Protein AF-A0A1W9ZGG2-F1 (afdb_monomer_lite)

Foldseek 3Di:
DDDPPDPPPPPPPPVVVVVVVVVVVVVVVVPPDPPPDPAPPVLLCCCQPVVAQDQDDDPNLLVSLVRPPPVDDLQSSCRSNVHHSVVSVVSCVVVVVVPPDPPDPDPPPPPDDPDDDDDDDDDDDDDDDDD

Secondary structure (DSSP, 8-state):
------GGG-----HHHHHHHHHHHHHHHTS-S--SS---HHHHHHHHTS-------HHHHHHHHHHHBTTB-HHHHHHHTTS-HHHHHHHHHHTTGGG--------------------------------

pLDDT: mean 72.6, std 19.03, range [37.34, 96.06]

Sequence (131 aa):
MTAQLDQWAISDHDPTSQAEALQQLALMATQSPPPVDDIDELAVLQVAHDGLRLRLRGADRDEAVRRMYGRVEADLLAWRLFTTARTIFRVAARLGLTEQKPADTRQFGERRDPMAVMGCPPHAVTSRHRS

Structure (mmCIF, N/CA/C/O backbone):
data_AF-A0A1W9ZGG2-F1
#
_entry.id   AF-A0A1W9ZGG2-F1
#
loop_
_atom_site.group_PDB
_atom_site.id
_atom_site.type_symbol
_atom_site.label_atom_id
_atom_site.label_alt_id
_atom_site.label_comp_id
_atom_site.label_asym_id
_atom_site.label_entity_id
_atom_site.label_seq_id
_atom_site.pdbx_PDB_ins_code
_atom_site.Cartn_x
_atom_site.Cartn_y
_atom_site.Cartn_z
_atom_site.occupancy
_atom_site.B_iso_or_equiv
_atom_site.auth_seq_id
_atom_site.auth_comp_id
_atom_site.auth_asym_id
_atom_site.auth_atom_id
_atom_site.pdbx_PDB_model_num
ATOM 1 N N . MET A 1 1 ? 57.433 12.895 -62.042 1.00 37.34 1 MET A N 1
ATOM 2 C CA . MET A 1 1 ? 57.205 13.033 -60.589 1.00 37.34 1 MET A CA 1
ATOM 3 C C . MET A 1 1 ? 55.762 13.474 -60.400 1.00 37.34 1 MET A C 1
ATOM 5 O O . MET A 1 1 ? 55.472 14.648 -60.568 1.00 37.34 1 MET A O 1
ATOM 9 N N . THR A 1 2 ? 54.847 12.530 -60.192 1.00 43.31 2 THR A N 1
ATOM 10 C CA . THR A 1 2 ? 53.406 12.782 -60.036 1.00 43.31 2 THR A CA 1
ATOM 11 C C . THR A 1 2 ? 53.017 12.442 -58.607 1.00 43.31 2 THR A C 1
ATOM 13 O O . THR A 1 2 ? 53.230 11.315 -58.165 1.00 43.31 2 THR A O 1
ATOM 16 N N . ALA A 1 3 ? 52.512 13.440 -57.883 1.00 54.81 3 ALA A N 1
ATOM 17 C CA . ALA A 1 3 ? 52.021 13.306 -56.522 1.00 54.81 3 ALA A CA 1
ATOM 18 C C . ALA A 1 3 ? 50.785 12.396 -56.515 1.00 54.81 3 ALA A C 1
ATOM 20 O O . ALA A 1 3 ? 49.706 12.790 -56.954 1.00 54.81 3 ALA A O 1
ATOM 21 N N . GLN A 1 4 ? 50.973 11.162 -56.057 1.00 55.34 4 GLN A N 1
ATOM 22 C CA . GLN A 1 4 ? 49.905 10.214 -55.780 1.00 55.34 4 GLN A CA 1
ATOM 23 C C . GLN A 1 4 ? 49.307 10.606 -54.425 1.00 55.34 4 GLN A C 1
ATOM 25 O O . GLN A 1 4 ? 49.840 10.258 -53.3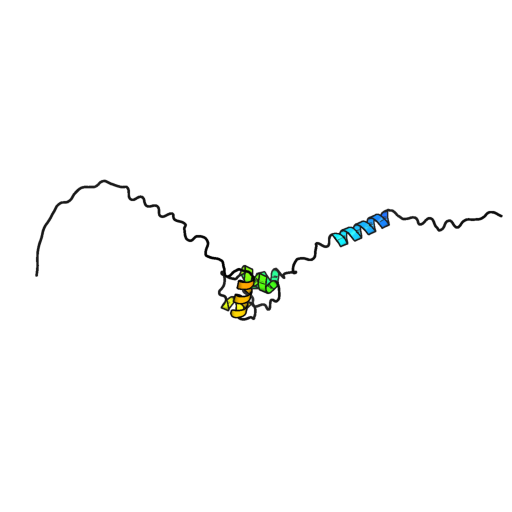78 1.00 55.34 4 GLN A O 1
ATOM 30 N N . LEU A 1 5 ? 48.267 11.438 -54.467 1.00 55.38 5 LEU A N 1
ATOM 31 C CA . LEU A 1 5 ? 47.463 11.790 -53.302 1.00 55.38 5 LEU A CA 1
ATOM 32 C C . LEU A 1 5 ? 46.760 10.533 -52.780 1.00 55.38 5 LEU A C 1
ATOM 34 O O . LEU A 1 5 ? 46.039 9.865 -53.522 1.00 55.38 5 LEU A O 1
ATOM 38 N N . ASP A 1 6 ? 47.001 10.234 -51.506 1.00 50.00 6 ASP A N 1
ATOM 39 C CA . ASP A 1 6 ? 46.385 9.159 -50.738 1.00 50.00 6 ASP A CA 1
ATOM 40 C C . ASP A 1 6 ? 44.852 9.205 -50.822 1.00 50.00 6 ASP A C 1
ATOM 42 O O . ASP A 1 6 ? 44.178 10.038 -50.220 1.00 50.00 6 ASP A O 1
ATOM 46 N N . GLN A 1 7 ? 44.308 8.246 -51.569 1.00 50.94 7 GLN A N 1
ATOM 47 C CA . GLN A 1 7 ? 42.883 8.030 -51.833 1.00 50.94 7 GLN A CA 1
ATOM 48 C C . GLN A 1 7 ? 42.130 7.397 -50.641 1.00 50.94 7 GLN A C 1
ATOM 50 O O . GLN A 1 7 ? 40.950 7.083 -50.741 1.00 50.94 7 GLN A O 1
ATOM 55 N N . TRP A 1 8 ? 42.789 7.231 -49.490 1.00 52.81 8 TRP A N 1
ATOM 56 C CA . TRP A 1 8 ? 42.246 6.558 -48.301 1.00 52.81 8 TRP A CA 1
ATOM 57 C C . TRP A 1 8 ? 41.380 7.459 -47.405 1.00 52.81 8 TRP A C 1
ATOM 59 O O . TRP A 1 8 ? 40.886 7.007 -46.379 1.00 52.81 8 TRP A O 1
ATOM 69 N N . ALA A 1 9 ? 41.192 8.729 -47.775 1.00 48.44 9 ALA A N 1
ATOM 70 C CA . ALA A 1 9 ? 40.419 9.705 -47.002 1.00 48.44 9 ALA A CA 1
ATOM 71 C C . ALA A 1 9 ? 39.010 9.971 -47.562 1.00 48.44 9 ALA A C 1
ATOM 73 O O . ALA A 1 9 ? 38.372 10.951 -47.181 1.00 48.44 9 ALA A O 1
ATOM 74 N N . ILE A 1 10 ? 38.507 9.121 -48.458 1.00 45.69 10 ILE A N 1
ATOM 75 C CA . ILE A 1 10 ? 37.077 9.090 -48.765 1.00 45.69 10 ILE A CA 1
ATOM 76 C C . ILE A 1 10 ? 36.505 7.999 -47.870 1.00 45.69 10 ILE A C 1
ATOM 78 O O . ILE A 1 10 ? 36.397 6.846 -48.274 1.00 45.69 10 ILE A O 1
ATOM 82 N N . SER A 1 11 ? 36.239 8.347 -46.608 1.00 54.75 11 SER A N 1
ATOM 83 C CA . SER A 1 11 ? 35.402 7.514 -45.751 1.00 54.75 11 SER A CA 1
ATOM 84 C C . SER A 1 11 ? 34.076 7.333 -46.477 1.00 54.75 11 SER A C 1
ATOM 86 O O . SER A 1 11 ? 33.261 8.257 -46.512 1.00 54.75 11 SER A O 1
ATOM 88 N N . ASP A 1 12 ? 33.909 6.167 -47.097 1.00 54.81 12 ASP A N 1
ATOM 89 C CA . ASP A 1 12 ? 32.643 5.649 -47.596 1.00 54.81 12 ASP A CA 1
ATOM 90 C C . ASP A 1 12 ? 31.721 5.552 -46.381 1.00 54.81 12 ASP A C 1
ATOM 92 O O . ASP A 1 12 ? 31.721 4.585 -45.616 1.00 54.81 12 ASP A O 1
ATOM 96 N N . HIS A 1 13 ? 31.029 6.652 -46.104 1.00 56.19 13 HIS A N 1
ATOM 97 C CA . HIS A 1 13 ? 30.054 6.713 -45.041 1.00 56.19 13 HIS A CA 1
ATOM 98 C C . HIS A 1 13 ? 28.828 5.988 -45.582 1.00 56.19 13 HIS A C 1
ATOM 100 O O . HIS A 1 13 ? 27.973 6.592 -46.225 1.00 56.19 13 HIS A O 1
ATOM 106 N N . ASP A 1 14 ? 28.799 4.671 -45.384 1.00 57.44 14 ASP A N 1
ATOM 107 C CA . ASP A 1 14 ? 27.685 3.830 -45.793 1.00 57.44 14 ASP A CA 1
ATOM 108 C C . ASP A 1 14 ? 26.396 4.390 -45.153 1.00 57.44 14 ASP A C 1
ATOM 110 O O . ASP A 1 14 ? 26.275 4.396 -43.918 1.00 57.44 14 ASP A O 1
ATOM 114 N N . PRO A 1 15 ? 25.437 4.913 -45.946 1.00 55.06 15 PRO A N 1
ATOM 115 C CA . PRO A 1 15 ? 24.204 5.495 -45.417 1.00 55.06 15 PRO A CA 1
ATOM 116 C C . PRO A 1 15 ? 23.374 4.454 -44.654 1.00 55.06 15 PRO A C 1
ATOM 118 O O . PRO A 1 15 ? 22.546 4.817 -43.816 1.00 55.06 15 PRO A O 1
ATOM 121 N N . THR A 1 16 ? 23.635 3.165 -44.889 1.00 58.38 16 THR A N 1
ATOM 122 C CA . THR A 1 16 ? 23.028 2.046 -44.167 1.00 58.38 16 THR A CA 1
ATOM 123 C C . THR A 1 16 ? 23.449 2.044 -42.699 1.00 58.38 16 THR A C 1
ATOM 125 O O . THR A 1 16 ? 22.597 1.945 -41.821 1.00 58.38 16 THR A O 1
ATOM 128 N N . SER A 1 17 ? 24.731 2.292 -42.407 1.00 62.72 17 SER A N 1
ATOM 129 C CA . SER A 1 17 ? 25.244 2.368 -41.030 1.00 62.72 17 SER A CA 1
ATOM 130 C C . SER A 1 17 ? 24.696 3.580 -40.268 1.00 62.72 17 SER A C 1
ATOM 132 O O . SER A 1 17 ? 24.454 3.502 -39.064 1.00 62.72 17 SER A O 1
ATOM 134 N N . GLN A 1 18 ? 24.449 4.704 -40.952 1.00 62.84 18 GLN A N 1
ATOM 135 C CA . GLN A 1 18 ? 23.806 5.869 -40.334 1.00 62.84 18 GLN A CA 1
ATOM 136 C C . GLN A 1 18 ? 22.321 5.604 -40.050 1.00 62.84 18 GLN A C 1
ATOM 138 O O . GLN A 1 18 ? 21.823 5.981 -38.988 1.00 62.84 18 GLN A O 1
ATOM 143 N N . ALA A 1 19 ? 21.620 4.936 -40.970 1.00 64.94 19 ALA A N 1
ATOM 144 C CA . ALA A 1 19 ? 20.228 4.543 -40.782 1.00 64.94 19 ALA A CA 1
ATOM 145 C C . ALA A 1 19 ? 20.075 3.520 -39.646 1.00 64.94 19 ALA A C 1
ATOM 147 O O . ALA A 1 19 ? 19.157 3.647 -38.840 1.00 64.94 19 ALA A O 1
ATOM 148 N N . GLU A 1 20 ? 20.991 2.558 -39.534 1.00 69.50 20 GLU A N 1
ATOM 149 C CA . GLU A 1 20 ? 21.036 1.601 -38.428 1.00 69.50 20 GLU A CA 1
ATOM 150 C C . GLU A 1 20 ? 21.381 2.279 -37.103 1.00 69.50 20 GLU A C 1
ATOM 152 O O . GLU A 1 20 ? 20.722 2.011 -36.102 1.00 69.50 20 GLU A O 1
ATOM 157 N N . ALA A 1 21 ? 22.337 3.213 -37.085 1.00 69.81 21 ALA A N 1
ATOM 158 C CA . ALA A 1 21 ? 22.658 3.987 -35.889 1.00 69.81 21 ALA A CA 1
ATOM 159 C C . ALA A 1 21 ? 21.466 4.840 -35.430 1.00 69.81 21 ALA A C 1
ATOM 161 O O . ALA A 1 21 ? 21.174 4.888 -34.238 1.00 69.81 21 ALA A O 1
ATOM 162 N N . LEU A 1 22 ? 20.733 5.465 -36.359 1.00 73.88 22 LEU A N 1
ATOM 163 C CA . LEU A 1 22 ? 19.514 6.216 -36.050 1.00 73.88 22 LEU A CA 1
ATOM 164 C C . LEU A 1 22 ? 18.362 5.304 -35.617 1.00 73.88 22 LEU A C 1
ATOM 166 O O . LEU A 1 22 ? 17.615 5.684 -34.722 1.00 73.88 22 LEU A O 1
ATOM 170 N N . GLN A 1 23 ? 18.225 4.104 -36.190 1.00 70.75 23 GLN A N 1
ATOM 171 C CA . GLN A 1 23 ? 17.247 3.109 -35.740 1.00 70.75 23 GLN A CA 1
ATOM 172 C C . GLN A 1 23 ? 17.587 2.578 -34.346 1.00 70.75 23 GLN A C 1
ATOM 174 O O . GLN A 1 23 ? 16.695 2.459 -33.513 1.00 70.75 23 GLN A O 1
ATOM 179 N N . GLN A 1 24 ? 18.864 2.328 -34.051 1.00 70.62 24 GLN A N 1
ATOM 180 C CA . GLN A 1 24 ? 19.322 1.957 -32.712 1.00 70.62 24 GLN A CA 1
ATOM 181 C C . GLN A 1 24 ? 19.076 3.096 -31.718 1.00 70.62 24 GLN A C 1
ATOM 183 O O . GLN A 1 24 ? 18.543 2.851 -30.639 1.00 70.62 24 GLN A O 1
ATOM 188 N N . LEU A 1 25 ? 19.357 4.348 -32.095 1.00 71.19 25 LEU A N 1
ATOM 189 C CA . LEU A 1 25 ? 19.065 5.509 -31.252 1.00 71.19 25 LEU A CA 1
ATOM 190 C C . LEU A 1 25 ? 17.558 5.711 -31.052 1.00 71.19 25 LEU A C 1
ATOM 192 O O . LEU A 1 25 ? 17.141 6.046 -29.952 1.00 71.19 25 LEU A O 1
ATOM 196 N N . ALA A 1 26 ? 16.740 5.479 -32.081 1.00 69.94 26 ALA A N 1
ATOM 197 C CA . ALA A 1 26 ? 15.285 5.561 -32.005 1.00 69.94 26 ALA A CA 1
ATOM 198 C C . ALA A 1 26 ? 14.703 4.448 -31.125 1.00 69.94 26 ALA A C 1
ATOM 200 O O . ALA A 1 26 ? 13.830 4.733 -30.315 1.00 69.94 26 ALA A O 1
ATOM 201 N N . LEU A 1 27 ? 15.234 3.223 -31.209 1.00 66.12 27 LEU A N 1
ATOM 202 C CA . LEU A 1 27 ? 14.880 2.110 -30.323 1.00 66.12 27 LEU A CA 1
ATOM 203 C C . LEU A 1 27 ? 15.284 2.396 -28.868 1.00 66.12 27 LEU A C 1
ATOM 205 O O . LEU A 1 27 ? 14.530 2.092 -27.942 1.00 66.12 27 LEU A O 1
ATOM 209 N N . MET A 1 28 ? 16.435 3.043 -28.655 1.00 61.09 28 MET A N 1
ATOM 210 C CA . MET A 1 28 ? 16.852 3.510 -27.330 1.00 61.09 28 MET A CA 1
ATOM 211 C C . MET A 1 28 ? 16.023 4.707 -26.839 1.00 61.09 28 MET A C 1
ATOM 213 O O . MET A 1 28 ? 15.756 4.793 -25.647 1.00 61.09 28 MET A O 1
ATOM 217 N N . ALA A 1 29 ? 15.574 5.594 -27.728 1.00 61.56 29 ALA A N 1
ATOM 218 C CA . ALA A 1 29 ? 14.736 6.752 -27.410 1.00 61.56 29 ALA A CA 1
ATOM 219 C C . ALA A 1 29 ? 13.243 6.403 -27.258 1.00 61.56 29 ALA A C 1
ATOM 221 O O . ALA A 1 29 ? 12.499 7.168 -26.651 1.00 61.56 29 ALA A O 1
ATOM 222 N N . THR A 1 30 ? 12.802 5.238 -27.750 1.00 57.00 30 THR A N 1
ATOM 223 C CA . THR A 1 30 ? 11.506 4.629 -27.405 1.00 57.00 30 THR A CA 1
ATOM 224 C C . THR A 1 30 ? 11.512 3.934 -26.048 1.00 57.00 30 THR A C 1
ATOM 226 O O . THR A 1 30 ? 10.497 3.349 -25.667 1.00 57.00 30 THR A O 1
ATOM 229 N N . GLN A 1 31 ? 12.608 4.017 -25.282 1.00 55.34 31 GLN A N 1
ATOM 230 C CA . GLN A 1 31 ? 12.517 3.841 -23.838 1.00 55.34 31 GLN A CA 1
ATOM 231 C C . GLN A 1 31 ? 11.594 4.945 -23.327 1.00 55.34 31 GLN A C 1
ATOM 233 O O . GLN A 1 31 ? 11.987 6.103 -23.192 1.00 55.34 31 GLN A O 1
ATOM 238 N N . SER A 1 32 ? 10.326 4.566 -23.153 1.00 52.16 32 SER A N 1
ATOM 239 C CA . SER A 1 32 ? 9.284 5.342 -22.497 1.00 52.16 32 SER A CA 1
ATOM 240 C C . SER A 1 32 ? 9.897 6.124 -21.331 1.00 52.16 32 SER A C 1
ATOM 242 O O . SER A 1 32 ? 10.747 5.557 -20.634 1.00 52.16 32 SER A O 1
ATOM 244 N N . PRO A 1 33 ? 9.500 7.394 -21.097 1.00 56.16 33 PRO A N 1
ATOM 245 C CA . PRO A 1 33 ? 9.948 8.133 -19.919 1.00 56.16 33 PRO A CA 1
ATOM 246 C C . PRO A 1 33 ? 9.840 7.219 -18.693 1.00 56.16 33 PRO A C 1
ATOM 248 O O . PRO A 1 33 ? 8.870 6.450 -18.637 1.00 56.16 33 PRO A O 1
ATOM 251 N N . PRO A 1 34 ? 10.829 7.244 -17.775 1.00 51.66 34 PRO A N 1
ATOM 252 C CA . PRO A 1 34 ? 10.864 6.320 -16.651 1.00 51.66 34 PRO A CA 1
ATOM 253 C C . PRO A 1 34 ? 9.482 6.330 -16.002 1.00 51.66 34 PRO A C 1
ATOM 255 O O 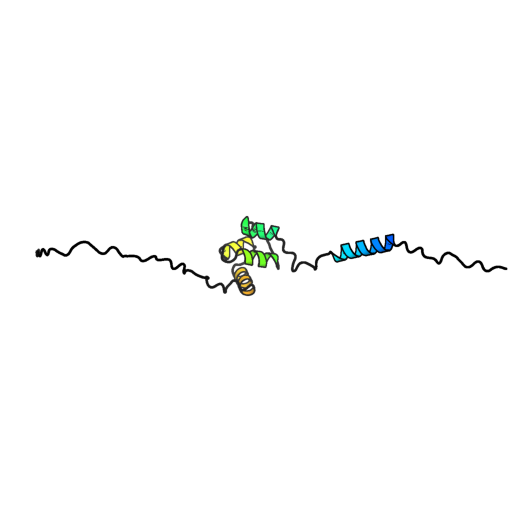. PRO A 1 34 ? 8.978 7.424 -15.708 1.00 51.66 34 PRO A O 1
ATOM 258 N N . PRO A 1 35 ? 8.821 5.167 -15.876 1.00 54.59 35 PRO A N 1
ATOM 259 C CA . PRO A 1 35 ? 7.512 5.119 -15.262 1.00 54.59 35 PRO A CA 1
ATOM 260 C C . PRO A 1 35 ? 7.633 5.775 -13.890 1.00 54.59 35 PRO A C 1
ATOM 262 O O . PRO A 1 35 ? 8.576 5.536 -13.136 1.00 54.59 35 PRO A O 1
ATOM 265 N N . VAL A 1 36 ? 6.718 6.702 -13.632 1.00 59.44 36 VAL A N 1
ATOM 266 C CA . VAL A 1 36 ? 6.497 7.314 -12.327 1.00 59.44 36 VAL A CA 1
ATOM 267 C C . VAL A 1 36 ? 6.290 6.193 -11.311 1.00 59.44 36 VAL A C 1
ATOM 269 O O . VAL A 1 36 ? 5.188 5.674 -11.226 1.00 59.44 36 VAL A O 1
ATOM 272 N N . ASP A 1 37 ? 7.369 5.827 -10.612 1.00 63.81 37 ASP A N 1
ATOM 273 C CA . ASP A 1 37 ? 7.508 4.667 -9.725 1.00 63.81 37 ASP A CA 1
ATOM 274 C C . ASP A 1 37 ? 7.026 3.349 -10.369 1.00 63.81 37 ASP A C 1
ATOM 276 O O . ASP A 1 37 ? 5.831 3.120 -10.514 1.00 63.81 37 ASP A O 1
ATOM 280 N N . ASP A 1 38 ? 7.950 2.452 -10.737 1.00 77.25 38 ASP A N 1
ATOM 281 C CA . ASP A 1 38 ? 7.617 1.076 -11.145 1.00 77.25 38 ASP A CA 1
ATOM 282 C C . ASP A 1 38 ? 6.898 0.364 -9.988 1.00 77.25 38 ASP A C 1
ATOM 284 O O . ASP A 1 38 ? 7.524 -0.231 -9.107 1.00 77.25 38 ASP A O 1
ATOM 288 N N . ILE A 1 39 ? 5.573 0.489 -9.956 1.00 85.62 39 ILE A N 1
ATOM 289 C CA . ILE A 1 39 ? 4.723 -0.207 -9.005 1.00 85.62 39 ILE A CA 1
ATOM 290 C C . ILE A 1 39 ? 4.642 -1.660 -9.456 1.00 85.62 39 ILE A C 1
ATOM 292 O O 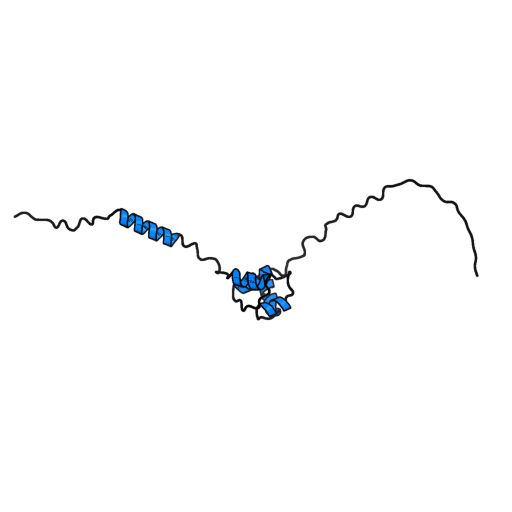. ILE A 1 39 ? 4.248 -1.950 -10.589 1.00 85.62 39 ILE A O 1
ATOM 296 N N . ASP A 1 40 ? 4.953 -2.587 -8.555 1.00 90.31 40 ASP A N 1
ATOM 297 C CA . ASP A 1 40 ? 4.726 -4.009 -8.798 1.00 90.31 40 ASP A CA 1
ATOM 298 C C . ASP A 1 40 ? 3.222 -4.306 -8.708 1.00 90.31 40 ASP A C 1
ATOM 300 O O . ASP A 1 40 ? 2.664 -4.676 -7.668 1.00 90.31 40 ASP A O 1
ATOM 304 N N . GLU A 1 41 ? 2.547 -4.107 -9.838 1.00 89.44 41 GLU A N 1
ATOM 305 C CA . GLU A 1 41 ? 1.110 -4.303 -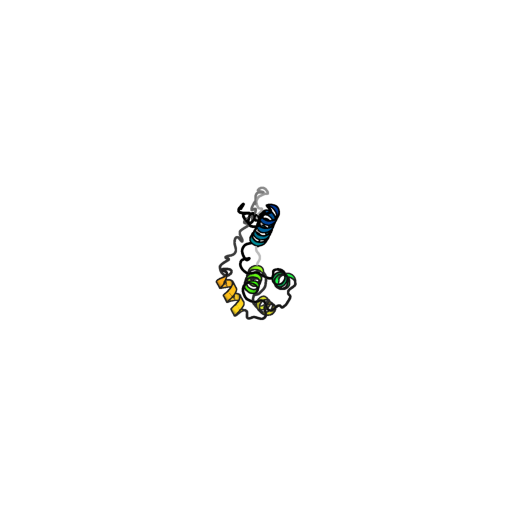9.992 1.00 89.44 41 GLU A CA 1
ATOM 306 C C . GLU A 1 41 ? 0.667 -5.717 -9.601 1.00 89.44 41 GLU A C 1
ATOM 308 O O . GLU A 1 41 ? -0.404 -5.889 -9.013 1.00 89.44 41 GLU A O 1
ATOM 313 N N . LEU A 1 42 ? 1.497 -6.734 -9.857 1.00 92.31 42 LEU A N 1
ATOM 314 C CA . LEU A 1 42 ? 1.186 -8.109 -9.483 1.00 92.31 42 LEU A CA 1
ATOM 315 C C . LEU A 1 42 ? 1.190 -8.269 -7.960 1.00 92.31 42 LEU A C 1
ATOM 317 O O . LEU A 1 42 ? 0.237 -8.815 -7.397 1.00 92.31 42 LEU A O 1
ATOM 321 N N . ALA A 1 43 ? 2.221 -7.758 -7.286 1.00 90.12 43 ALA A N 1
ATOM 322 C CA . ALA A 1 43 ? 2.310 -7.813 -5.831 1.00 90.12 43 ALA A CA 1
ATOM 323 C C . ALA A 1 43 ? 1.167 -7.030 -5.158 1.00 90.12 43 ALA A C 1
ATOM 325 O O . ALA A 1 43 ? 0.598 -7.482 -4.158 1.00 90.12 43 ALA A O 1
ATOM 326 N N . VAL A 1 44 ? 0.770 -5.885 -5.725 1.00 90.19 44 VAL A N 1
ATOM 327 C CA . VAL A 1 44 ? -0.387 -5.113 -5.249 1.00 90.19 44 VAL A CA 1
ATOM 328 C C . VAL A 1 44 ? -1.689 -5.895 -5.432 1.00 90.19 44 VAL A C 1
ATOM 330 O O . VAL A 1 44 ? -2.492 -5.969 -4.496 1.00 90.19 44 VAL A O 1
ATOM 333 N N . LEU A 1 45 ? -1.917 -6.493 -6.607 1.00 91.94 45 LEU A N 1
ATOM 334 C CA . LEU A 1 45 ? -3.120 -7.283 -6.882 1.00 91.94 45 LEU A CA 1
ATOM 335 C C . LEU A 1 45 ? -3.243 -8.471 -5.928 1.00 91.94 45 LEU A C 1
ATOM 337 O O . LEU A 1 45 ? -4.324 -8.686 -5.381 1.00 91.94 45 LEU A O 1
ATOM 341 N N . GLN A 1 46 ? -2.138 -9.159 -5.654 1.00 92.56 46 GLN A N 1
ATOM 342 C CA . GLN A 1 46 ? -2.077 -10.282 -4.722 1.00 92.56 46 GLN A CA 1
ATOM 343 C C . GLN A 1 46 ? -2.471 -9.903 -3.287 1.00 92.56 46 GLN A C 1
ATOM 345 O O . GLN A 1 46 ? -3.171 -10.645 -2.596 1.00 92.56 46 GLN A O 1
ATOM 350 N N . VAL A 1 47 ? -2.065 -8.725 -2.811 1.00 91.62 47 VAL A N 1
ATOM 351 C CA . VAL A 1 47 ? -2.479 -8.242 -1.483 1.00 91.62 47 VAL A CA 1
ATOM 352 C C . VAL A 1 47 ? -3.943 -7.788 -1.485 1.00 91.62 47 VAL A C 1
ATOM 354 O O . VAL A 1 47 ? -4.690 -8.048 -0.529 1.00 91.62 47 VAL A O 1
ATOM 357 N N . ALA A 1 48 ? -4.355 -7.104 -2.553 1.00 90.31 48 ALA A N 1
ATOM 358 C CA . ALA A 1 48 ? -5.669 -6.486 -2.662 1.00 90.31 48 ALA A CA 1
ATOM 359 C C . ALA A 1 48 ? -6.800 -7.492 -2.879 1.00 90.31 48 ALA A C 1
ATOM 361 O O . ALA A 1 48 ? -7.821 -7.405 -2.195 1.00 90.31 48 ALA A O 1
ATOM 362 N N . HIS A 1 49 ? -6.601 -8.449 -3.780 1.00 88.31 49 HIS A N 1
ATOM 363 C CA . HIS A 1 49 ? -7.627 -9.385 -4.233 1.00 88.31 49 HIS A CA 1
ATOM 364 C C . HIS A 1 49 ? -7.455 -10.749 -3.569 1.00 88.31 49 HIS A C 1
ATOM 366 O O . HIS A 1 49 ? -8.384 -11.227 -2.923 1.00 88.31 49 HIS A O 1
ATOM 372 N N . ASP A 1 50 ? -6.250 -11.323 -3.630 1.00 89.31 50 ASP A N 1
ATOM 373 C CA . ASP A 1 50 ? -5.995 -12.674 -3.101 1.00 89.31 50 ASP A CA 1
ATOM 374 C C . ASP A 1 50 ? -5.803 -12.680 -1.576 1.00 89.31 50 ASP A C 1
ATOM 376 O O . ASP A 1 50 ? -5.834 -13.721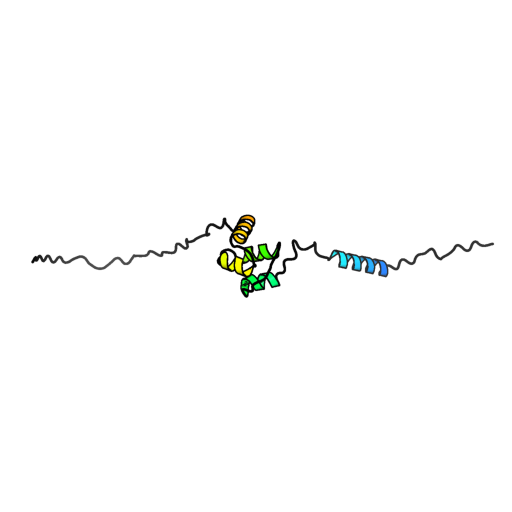 -0.921 1.00 89.31 50 ASP A O 1
ATOM 380 N N . GLY A 1 51 ? -5.614 -11.499 -0.984 1.00 88.12 51 GLY A N 1
ATOM 381 C CA . GLY A 1 51 ? -5.443 -11.326 0.452 1.00 88.12 51 GLY A CA 1
ATOM 382 C C . GLY A 1 51 ? -4.125 -11.859 0.993 1.00 88.12 51 GLY A C 1
ATOM 383 O O . GLY A 1 51 ? -4.020 -12.109 2.199 1.00 88.12 51 GLY A O 1
ATOM 384 N N . LEU A 1 52 ? -3.123 -11.994 0.122 1.00 91.62 52 LEU A N 1
ATOM 385 C CA . LEU A 1 52 ? -1.788 -12.405 0.517 1.00 91.62 52 LEU A CA 1
ATOM 386 C C . LEU A 1 52 ? -1.150 -11.381 1.452 1.00 91.62 52 LEU A C 1
ATOM 388 O O . LEU A 1 52 ? -1.422 -10.177 1.434 1.00 91.62 52 LEU A O 1
ATOM 392 N N . ARG A 1 53 ? -0.271 -11.905 2.300 1.00 94.19 53 ARG A N 1
ATOM 393 C CA . ARG A 1 53 ? 0.493 -11.117 3.253 1.00 94.19 53 ARG A CA 1
ATOM 394 C C . ARG A 1 53 ? 1.872 -10.861 2.658 1.00 94.19 53 ARG A C 1
ATOM 396 O O . ARG A 1 53 ? 2.705 -11.764 2.655 1.00 94.19 53 ARG A O 1
ATOM 403 N N . LEU A 1 54 ? 2.117 -9.648 2.166 1.00 92.44 54 LEU A N 1
ATOM 404 C CA . LEU A 1 54 ? 3.364 -9.275 1.491 1.00 92.44 54 LEU A CA 1
ATOM 405 C C . LEU A 1 54 ? 3.954 -7.990 2.073 1.00 92.44 54 LEU A C 1
ATOM 407 O O . LEU A 1 54 ? 3.253 -7.048 2.447 1.00 92.44 54 LEU A O 1
ATOM 411 N N . ARG A 1 55 ? 5.286 -7.953 2.167 1.00 90.00 55 ARG A N 1
ATOM 412 C CA . ARG A 1 55 ? 6.029 -6.784 2.650 1.00 90.00 55 ARG A CA 1
ATOM 413 C C . ARG A 1 55 ? 6.225 -5.776 1.522 1.00 90.00 55 ARG A C 1
ATOM 415 O O . ARG A 1 55 ? 7.323 -5.658 0.994 1.00 90.00 55 ARG A O 1
ATOM 422 N N . LEU A 1 56 ? 5.184 -5.009 1.220 1.00 90.44 56 LEU A N 1
ATOM 423 C CA . LEU A 1 56 ? 5.288 -3.899 0.273 1.00 90.44 56 LEU A CA 1
ATOM 424 C C . LEU A 1 56 ? 6.000 -2.688 0.905 1.00 90.44 56 LEU A C 1
ATOM 426 O O . LEU A 1 56 ? 6.006 -2.485 2.136 1.00 90.44 56 LEU A O 1
ATOM 430 N N . ARG A 1 57 ? 6.644 -1.883 0.061 1.00 88.69 57 ARG A N 1
ATOM 431 C CA . ARG A 1 57 ? 7.414 -0.687 0.435 1.00 88.69 57 ARG A CA 1
ATOM 432 C C . ARG A 1 57 ? 7.080 0.451 -0.528 1.00 88.69 57 ARG A C 1
ATOM 434 O O . ARG A 1 57 ? 6.440 0.224 -1.539 1.00 88.69 57 ARG A O 1
ATOM 441 N N . GLY A 1 58 ? 7.473 1.674 -0.164 1.00 90.12 58 GLY A N 1
ATOM 442 C CA . GLY A 1 58 ? 7.364 2.839 -1.051 1.00 90.12 58 GLY A CA 1
ATOM 443 C C . GLY A 1 58 ? 5.992 2.998 -1.714 1.00 90.12 58 GLY A C 1
ATOM 444 O O . GLY A 1 58 ? 4.972 2.954 -1.019 1.00 90.12 58 GLY A O 1
ATOM 445 N N . ALA A 1 59 ? 6.020 3.167 -3.037 1.00 90.19 59 ALA A N 1
ATOM 446 C CA . ALA A 1 59 ? 4.862 3.364 -3.900 1.00 90.19 59 ALA A CA 1
ATOM 447 C C . ALA A 1 59 ? 3.911 2.154 -3.923 1.00 90.19 59 ALA A C 1
ATOM 449 O O . ALA A 1 59 ? 2.708 2.354 -3.791 1.00 90.19 59 ALA A O 1
ATOM 450 N N . ASP A 1 60 ? 4.418 0.914 -3.941 1.00 91.69 60 ASP A N 1
ATOM 451 C CA . ASP A 1 60 ? 3.580 -0.303 -3.940 1.00 91.69 60 ASP A CA 1
ATOM 452 C C . ASP A 1 60 ? 2.644 -0.355 -2.734 1.00 91.69 60 ASP A C 1
ATOM 454 O O . ASP A 1 60 ? 1.468 -0.709 -2.823 1.00 91.69 60 ASP A O 1
ATOM 458 N N . ARG A 1 61 ? 3.174 0.006 -1.558 1.00 93.19 61 ARG A N 1
ATOM 459 C CA . ARG A 1 61 ? 2.379 0.028 -0.328 1.00 93.19 61 ARG A CA 1
ATOM 460 C C . ARG A 1 61 ? 1.303 1.101 -0.408 1.00 93.19 61 ARG A C 1
ATOM 462 O O . ARG A 1 61 ? 0.180 0.866 0.030 1.00 93.19 61 ARG A O 1
ATOM 469 N N . ASP A 1 62 ? 1.665 2.278 -0.892 1.00 93.31 62 ASP A N 1
ATOM 470 C CA . ASP A 1 62 ? 0.748 3.404 -0.993 1.00 93.31 62 ASP A CA 1
ATOM 471 C C . ASP A 1 62 ? -0.368 3.094 -2.007 1.00 93.31 62 ASP A C 1
ATOM 473 O O . ASP A 1 62 ? -1.537 3.359 -1.726 1.00 93.31 62 ASP A O 1
ATOM 477 N N . GLU A 1 63 ? -0.042 2.411 -3.105 1.00 93.38 63 GLU A N 1
ATOM 478 C CA . GLU A 1 63 ? -0.999 1.939 -4.103 1.00 93.38 63 GLU A CA 1
ATOM 479 C C . GLU A 1 63 ? -1.920 0.835 -3.562 1.00 93.38 63 GLU A C 1
ATOM 481 O O . GLU A 1 63 ? -3.141 0.893 -3.738 1.00 93.38 63 GLU A O 1
ATOM 486 N N . ALA A 1 64 ? -1.374 -0.136 -2.826 1.00 94.25 64 ALA A N 1
ATOM 487 C CA . ALA A 1 64 ? -2.182 -1.144 -2.145 1.00 94.25 64 ALA A CA 1
ATOM 488 C C . ALA A 1 64 ? -3.156 -0.500 -1.142 1.00 94.25 64 ALA A C 1
ATOM 490 O O . ALA A 1 64 ? -4.336 -0.856 -1.103 1.00 94.25 64 ALA A O 1
ATOM 491 N N . VAL A 1 65 ? -2.699 0.499 -0.376 1.00 94.31 65 VAL A N 1
ATOM 492 C CA . VAL A 1 65 ? -3.573 1.278 0.514 1.00 94.31 65 VAL A CA 1
ATOM 493 C C . VAL A 1 65 ? -4.639 2.012 -0.294 1.00 94.31 65 VAL A C 1
ATOM 495 O O . VAL A 1 65 ? -5.815 1.896 0.039 1.00 94.31 65 VAL A O 1
ATOM 498 N N . ARG A 1 66 ? -4.282 2.687 -1.390 1.00 93.62 66 ARG A N 1
ATOM 499 C CA . ARG A 1 66 ? -5.235 3.394 -2.259 1.00 93.62 66 ARG A CA 1
ATOM 500 C C . ARG A 1 66 ? -6.350 2.490 -2.783 1.00 93.62 66 ARG A C 1
ATOM 502 O O . ARG A 1 66 ? -7.502 2.913 -2.835 1.00 93.62 66 ARG A O 1
ATOM 509 N N . ARG A 1 67 ? -6.031 1.245 -3.148 1.00 91.81 67 ARG A N 1
ATOM 510 C CA . ARG A 1 67 ? -7.012 0.285 -3.682 1.00 91.81 67 ARG A CA 1
ATOM 511 C C . ARG A 1 67 ? -7.879 -0.371 -2.614 1.00 91.81 67 ARG A C 1
ATOM 513 O O . ARG A 1 67 ? -8.999 -0.775 -2.919 1.00 91.81 67 ARG A O 1
ATOM 520 N N . MET A 1 68 ? -7.393 -0.521 -1.390 1.00 93.31 68 MET A N 1
ATOM 521 C CA . MET A 1 68 ? -8.087 -1.314 -0.370 1.00 93.31 68 MET A CA 1
ATOM 522 C C . MET A 1 68 ? -8.728 -0.473 0.737 1.00 93.31 68 MET A C 1
ATOM 524 O O . MET A 1 68 ? -9.670 -0.937 1.382 1.00 93.31 68 MET A O 1
ATOM 528 N N . TYR A 1 69 ? -8.238 0.745 0.976 1.00 92.94 69 TYR A N 1
ATOM 529 C CA . TYR A 1 69 ? -8.745 1.620 2.030 1.00 92.94 69 TYR A CA 1
ATOM 530 C C . TYR A 1 69 ? -10.227 1.951 1.795 1.00 92.94 69 TYR A C 1
ATOM 532 O O . TYR A 1 69 ? -10.625 2.304 0.688 1.00 92.94 69 TYR A O 1
ATOM 540 N N . GLY A 1 70 ? -11.059 1.772 2.825 1.00 88.75 70 GLY A N 1
ATOM 541 C CA . GLY A 1 70 ? -12.521 1.912 2.741 1.00 88.75 70 GLY A CA 1
ATOM 542 C C . GLY A 1 70 ? -13.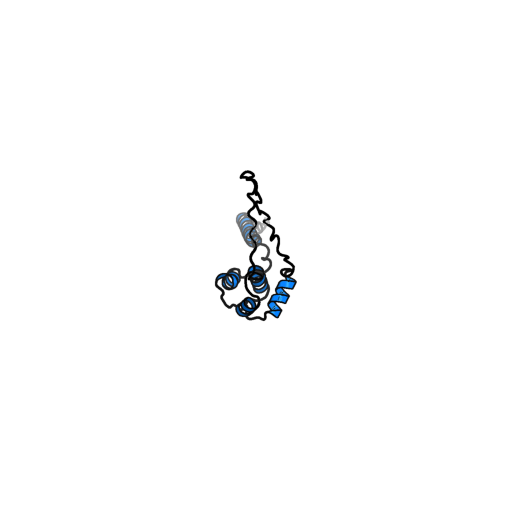267 0.676 2.215 1.00 88.75 70 GLY A C 1
ATOM 543 O O . GLY A 1 70 ? -14.478 0.590 2.386 1.00 88.75 70 GLY A O 1
ATOM 544 N N . ARG A 1 71 ? -12.565 -0.301 1.622 1.00 91.00 71 ARG A N 1
ATOM 545 C CA . ARG A 1 71 ? -13.120 -1.619 1.241 1.00 91.00 71 ARG A CA 1
ATOM 546 C C . ARG A 1 71 ? -12.767 -2.711 2.246 1.00 91.00 71 ARG A C 1
ATOM 548 O O . ARG A 1 71 ? -13.503 -3.679 2.398 1.00 91.00 71 ARG A O 1
ATOM 555 N N . VAL A 1 72 ? -11.617 -2.564 2.898 1.00 91.81 72 VAL A N 1
ATOM 556 C CA . VAL A 1 72 ? -11.061 -3.502 3.872 1.00 91.81 72 VAL A CA 1
ATOM 557 C C . VAL A 1 72 ? -10.743 -2.744 5.158 1.00 91.81 72 VAL A C 1
ATOM 559 O O . VAL A 1 72 ? -10.202 -1.638 5.110 1.00 91.81 72 VAL A O 1
ATOM 562 N N . GLU A 1 73 ? -11.048 -3.357 6.302 1.00 92.25 73 GLU A N 1
ATOM 563 C CA . GLU A 1 73 ? -10.731 -2.811 7.625 1.00 92.25 73 GLU A CA 1
ATOM 564 C C . GLU A 1 73 ? -9.234 -2.507 7.776 1.00 92.25 73 GLU A C 1
ATOM 566 O O . GLU A 1 73 ? -8.369 -3.293 7.370 1.00 92.25 73 GLU A O 1
ATOM 571 N N . ALA A 1 74 ? -8.914 -1.369 8.399 1.00 92.62 74 ALA A N 1
ATOM 572 C CA . ALA A 1 74 ? -7.542 -0.866 8.487 1.00 92.62 74 ALA A CA 1
ATOM 573 C C . ALA A 1 74 ? -6.592 -1.824 9.232 1.00 92.62 74 ALA A C 1
ATOM 575 O O . ALA A 1 74 ? -5.414 -1.920 8.879 1.00 92.62 74 ALA A O 1
ATOM 576 N N . ASP A 1 75 ? -7.098 -2.565 10.219 1.00 94.56 75 ASP A N 1
ATOM 577 C CA . ASP A 1 75 ? -6.322 -3.560 10.966 1.00 94.56 75 ASP A CA 1
ATOM 578 C C . ASP A 1 75 ? -5.964 -4.778 10.106 1.00 94.56 75 ASP A C 1
ATOM 580 O O . ASP A 1 75 ? -4.827 -5.258 10.135 1.00 94.56 75 ASP A O 1
ATOM 584 N N . LEU A 1 76 ? -6.900 -5.241 9.272 1.00 93.62 76 LEU A N 1
ATOM 585 C CA . LEU A 1 76 ? -6.642 -6.331 8.332 1.00 93.62 76 LEU A CA 1
ATOM 586 C C . LEU A 1 76 ? -5.647 -5.890 7.254 1.00 93.62 76 LEU A C 1
ATOM 588 O O . LEU A 1 76 ? -4.746 -6.643 6.877 1.00 93.62 76 LEU A O 1
ATOM 592 N N . LEU A 1 77 ? -5.754 -4.638 6.813 1.00 93.56 77 LEU A N 1
ATOM 593 C CA . LEU A 1 77 ? -4.800 -4.030 5.896 1.00 93.56 77 LEU A CA 1
ATOM 594 C C . LEU A 1 77 ? -3.389 -3.962 6.486 1.00 93.56 77 LEU A C 1
ATOM 596 O O . LEU A 1 77 ? -2.408 -4.328 5.834 1.00 93.56 77 LEU A O 1
ATOM 600 N N . ALA A 1 78 ? -3.288 -3.546 7.748 1.00 94.62 78 ALA A N 1
ATOM 601 C CA . ALA A 1 78 ? -2.032 -3.502 8.480 1.00 94.62 78 ALA A CA 1
ATOM 602 C C . ALA A 1 78 ? -1.406 -4.895 8.619 1.00 94.62 78 ALA A C 1
ATOM 604 O O . ALA A 1 78 ? -0.198 -5.054 8.411 1.00 94.62 78 ALA A O 1
ATOM 605 N N . TRP A 1 79 ? -2.228 -5.909 8.906 1.00 95.38 79 TRP A N 1
ATOM 606 C CA . TRP A 1 79 ? -1.785 -7.298 8.965 1.00 95.38 79 TRP A CA 1
ATOM 607 C C . TRP A 1 79 ? -1.215 -7.771 7.620 1.00 95.38 79 TRP A C 1
ATOM 609 O O . TRP A 1 79 ? -0.099 -8.309 7.599 1.00 95.38 79 TRP A O 1
ATOM 619 N N . ARG A 1 80 ? -1.925 -7.504 6.511 1.00 94.88 80 ARG A N 1
ATOM 620 C CA . ARG A 1 80 ? -1.525 -7.878 5.141 1.00 94.88 80 ARG A CA 1
ATOM 621 C C . ARG A 1 80 ? -0.209 -7.233 4.705 1.00 94.88 80 ARG A C 1
ATOM 623 O O . ARG A 1 80 ? 0.647 -7.912 4.150 1.00 94.88 80 ARG A O 1
ATOM 630 N N . LEU A 1 81 ? -0.009 -5.958 5.032 1.00 94.44 81 LEU A N 1
ATOM 631 C CA . LEU A 1 81 ? 1.168 -5.180 4.623 1.00 94.44 81 LEU A CA 1
ATOM 632 C C . LEU A 1 81 ? 2.347 -5.255 5.612 1.00 94.44 81 LEU A C 1
ATOM 634 O O . LEU A 1 81 ? 3.322 -4.508 5.480 1.00 94.44 81 LEU A O 1
ATOM 638 N N . PHE A 1 82 ? 2.272 -6.130 6.625 1.00 94.50 82 PHE A N 1
ATOM 639 C CA . PHE A 1 82 ? 3.254 -6.231 7.715 1.00 94.50 82 PHE A CA 1
ATOM 640 C C . PHE A 1 82 ? 3.588 -4.871 8.347 1.00 94.50 82 PHE A C 1
ATOM 642 O O . PHE A 1 82 ? 4.756 -4.504 8.521 1.00 94.50 82 PHE A O 1
ATOM 649 N N . THR A 1 83 ? 2.554 -4.101 8.667 1.00 94.06 83 THR A N 1
ATOM 650 C CA . THR A 1 83 ? 2.686 -2.774 9.263 1.00 94.06 83 THR A CA 1
ATOM 651 C C . THR A 1 83 ? 1.679 -2.583 10.399 1.00 94.06 83 THR A C 1
ATOM 653 O O . THR A 1 83 ? 1.181 -3.549 10.968 1.00 94.06 83 THR A O 1
ATOM 656 N N . THR A 1 84 ? 1.430 -1.336 10.788 1.00 95.69 84 THR A N 1
ATOM 657 C CA . THR A 1 84 ? 0.511 -0.956 11.865 1.00 95.69 84 THR A CA 1
ATOM 658 C C . THR A 1 84 ? -0.654 -0.147 11.308 1.00 95.69 84 THR A C 1
ATOM 660 O O . THR A 1 84 ? -0.465 0.625 10.366 1.00 95.69 84 THR A O 1
ATOM 663 N N . ALA A 1 85 ? -1.835 -0.242 11.923 1.00 94.50 85 ALA A N 1
ATOM 664 C CA . ALA A 1 85 ? -3.005 0.545 11.522 1.00 94.50 85 ALA A CA 1
ATOM 665 C C . ALA A 1 85 ? -2.719 2.055 11.543 1.00 94.50 85 ALA A C 1
ATOM 667 O O . ALA A 1 85 ? -3.064 2.773 10.611 1.00 94.50 85 ALA A O 1
ATOM 668 N N . ARG A 1 86 ? -1.946 2.532 12.530 1.00 96.06 86 ARG A N 1
ATOM 669 C CA . ARG A 1 86 ? -1.428 3.912 12.571 1.00 96.06 86 ARG A CA 1
ATOM 670 C C . ARG A 1 86 ? -0.695 4.308 11.285 1.00 96.06 86 ARG A C 1
ATOM 672 O O . ARG A 1 86 ? -0.846 5.429 10.807 1.00 96.06 86 ARG A O 1
ATOM 679 N N . THR A 1 87 ? 0.118 3.407 10.736 1.00 94.38 87 THR A N 1
ATOM 680 C CA . THR A 1 87 ? 0.836 3.661 9.480 1.00 94.38 87 THR A CA 1
ATOM 681 C C . THR A 1 87 ? -0.127 3.708 8.304 1.00 94.38 87 THR A C 1
ATOM 683 O O . THR A 1 87 ? 0.005 4.607 7.480 1.00 94.38 87 THR A O 1
ATOM 686 N N . ILE A 1 88 ? -1.114 2.808 8.264 1.00 95.06 88 ILE A N 1
ATOM 687 C CA . ILE A 1 88 ? -2.171 2.813 7.247 1.00 95.06 88 ILE A CA 1
ATOM 688 C C . ILE A 1 88 ? -2.935 4.140 7.261 1.00 95.06 88 ILE A C 1
ATOM 690 O O . ILE A 1 88 ? -3.020 4.787 6.224 1.00 95.06 88 ILE A O 1
ATOM 694 N N . PHE A 1 89 ? -3.399 4.605 8.425 1.00 94.75 89 PHE A N 1
ATOM 695 C CA . PHE A 1 89 ? -4.098 5.889 8.546 1.00 94.75 89 PHE A CA 1
ATOM 696 C C . PHE A 1 89 ? -3.238 7.074 8.109 1.00 94.75 89 PHE A C 1
ATOM 698 O O . PHE A 1 89 ? -3.718 7.957 7.407 1.00 94.75 89 PHE A O 1
ATOM 705 N N . ARG A 1 90 ? -1.949 7.087 8.473 1.00 94.75 90 ARG A N 1
ATOM 706 C CA . ARG A 1 90 ? -1.028 8.148 8.044 1.00 94.75 90 ARG A CA 1
ATOM 707 C C . ARG A 1 90 ? -0.833 8.163 6.526 1.00 94.75 90 ARG A C 1
ATOM 709 O O . ARG A 1 90 ? -0.772 9.238 5.940 1.00 94.75 90 ARG A O 1
ATOM 716 N N . VAL A 1 91 ? -0.719 6.991 5.899 1.00 94.06 91 VAL A N 1
ATOM 717 C CA . VAL A 1 91 ? -0.620 6.871 4.436 1.00 94.06 91 VAL A CA 1
ATOM 718 C C . VAL A 1 91 ? -1.932 7.306 3.785 1.00 94.06 91 VAL A C 1
ATOM 720 O O . VAL A 1 91 ? -1.902 8.129 2.881 1.00 94.06 91 VAL A O 1
ATOM 723 N N . ALA A 1 92 ? -3.077 6.850 4.291 1.00 94.00 92 ALA A N 1
ATOM 724 C CA . ALA A 1 92 ? -4.389 7.238 3.782 1.00 94.00 92 ALA A CA 1
ATOM 725 C C . ALA A 1 92 ? -4.629 8.754 3.868 1.00 94.00 92 ALA A C 1
ATOM 727 O O . ALA A 1 92 ? -5.098 9.348 2.902 1.00 94.00 92 ALA A O 1
ATOM 728 N N . ALA A 1 93 ? -4.243 9.390 4.978 1.00 93.38 93 ALA A N 1
ATOM 729 C CA . ALA A 1 93 ? -4.308 10.841 5.136 1.00 93.38 93 ALA A CA 1
ATOM 730 C C . ALA A 1 93 ? -3.386 11.565 4.143 1.00 93.38 93 ALA A C 1
ATOM 732 O O . ALA A 1 93 ? -3.803 12.523 3.501 1.00 93.38 93 ALA A O 1
ATOM 733 N N . ARG A 1 94 ? -2.151 11.074 3.956 1.00 92.81 94 ARG A N 1
ATOM 734 C CA . ARG A 1 94 ? -1.216 11.617 2.955 1.00 92.81 94 ARG A CA 1
ATOM 735 C C . ARG A 1 94 ? -1.759 11.505 1.526 1.00 92.81 94 ARG A C 1
ATOM 737 O O . ARG A 1 94 ? -1.493 12.382 0.716 1.00 92.81 94 ARG A O 1
ATOM 744 N N . LEU A 1 95 ? -2.504 10.443 1.234 1.00 90.94 95 LEU A N 1
ATOM 745 C CA . LEU A 1 95 ? -3.155 10.209 -0.056 1.00 90.94 95 LEU A CA 1
ATOM 746 C C . LEU A 1 95 ? -4.514 10.925 -0.194 1.00 90.94 95 LEU A C 1
ATOM 748 O O . LEU A 1 95 ? -5.162 10.783 -1.226 1.00 90.94 95 LEU A O 1
ATOM 752 N N . GLY A 1 96 ? -4.980 11.655 0.828 1.00 92.25 96 GLY A N 1
ATOM 753 C CA . GLY A 1 96 ? -6.277 12.345 0.810 1.00 92.25 96 GLY A CA 1
ATOM 754 C C . GLY A 1 96 ? -7.501 11.419 0.880 1.00 92.25 96 GLY A C 1
ATOM 755 O O . GLY A 1 96 ? -8.619 11.841 0.602 1.00 92.25 96 GLY A O 1
ATOM 756 N N . LEU A 1 97 ? -7.327 10.150 1.260 1.00 87.38 97 LEU A N 1
ATOM 757 C CA . LEU A 1 97 ? -8.411 9.155 1.298 1.00 87.38 97 LEU A CA 1
ATOM 758 C C . LEU A 1 97 ? -9.342 9.321 2.507 1.00 87.38 97 LEU A C 1
ATOM 760 O O . LEU A 1 97 ? -10.438 8.768 2.526 1.00 87.38 97 LEU A O 1
ATOM 764 N N . THR A 1 98 ? -8.920 10.077 3.519 1.00 84.19 98 THR A N 1
ATOM 765 C CA . THR A 1 98 ? -9.686 10.315 4.750 1.00 84.19 98 THR A CA 1
ATOM 766 C C . THR A 1 98 ? -10.795 11.361 4.592 1.00 84.19 98 THR A C 1
ATOM 768 O O . THR A 1 98 ? -11.621 11.490 5.489 1.00 84.19 98 THR A O 1
ATOM 771 N N . GLU A 1 99 ? -10.838 12.098 3.475 1.00 70.00 99 GLU A N 1
ATOM 772 C CA . GLU A 1 99 ? -11.818 13.173 3.231 1.00 70.00 99 GLU A CA 1
ATOM 773 C C . GLU A 1 99 ? -13.001 12.760 2.341 1.00 70.00 99 GLU A C 1
ATOM 775 O O . GLU A 1 99 ? -13.837 13.594 1.989 1.00 70.00 99 GLU A O 1
ATOM 780 N N . GLN A 1 100 ? -13.135 11.474 1.997 1.00 56.38 100 GLN A N 1
ATOM 781 C CA . GLN A 1 100 ? -14.290 11.002 1.230 1.00 56.38 100 GLN A CA 1
ATOM 782 C C . GLN A 1 100 ? -15.544 10.950 2.111 1.00 56.38 100 GLN A C 1
ATOM 784 O O . GLN A 1 100 ? -15.943 9.915 2.643 1.00 56.38 100 GLN A O 1
ATOM 789 N N . LYS A 1 101 ? -16.191 12.111 2.245 1.00 46.62 101 LYS A N 1
ATOM 790 C CA . LYS A 1 101 ? -17.607 12.232 2.586 1.00 46.62 101 LYS A CA 1
ATOM 791 C C . LYS A 1 101 ? -18.387 11.316 1.632 1.00 46.62 101 LYS A C 1
ATOM 793 O O . LYS A 1 101 ? -18.186 11.441 0.424 1.00 46.62 101 LYS A O 1
ATOM 798 N N . PRO A 1 102 ? -19.260 10.416 2.119 1.00 49.19 102 PRO A N 1
ATOM 799 C CA . PRO A 1 102 ? -20.032 9.552 1.240 1.00 49.19 102 PRO A CA 1
ATOM 800 C C . PRO A 1 102 ? -20.840 10.428 0.282 1.00 49.19 102 PRO A C 1
ATOM 802 O O . PRO A 1 102 ? -21.713 11.196 0.700 1.00 49.19 102 PRO A O 1
ATOM 805 N N . ALA A 1 103 ? -20.507 10.348 -1.004 1.00 51.06 103 ALA A N 1
ATOM 806 C CA . ALA A 1 103 ? -21.361 10.853 -2.052 1.00 51.06 103 ALA A CA 1
ATOM 807 C C . ALA A 1 103 ? -22.612 9.968 -2.070 1.00 51.06 103 ALA A C 1
ATOM 809 O O . ALA A 1 103 ? -22.588 8.822 -2.504 1.00 51.06 103 ALA A O 1
ATOM 810 N N . ASP A 1 104 ? -23.687 10.553 -1.557 1.00 51.25 104 ASP A N 1
ATOM 811 C CA . ASP A 1 104 ? -25.053 10.325 -2.006 1.00 51.25 104 ASP A CA 1
ATOM 812 C C . ASP A 1 104 ? -25.775 9.041 -1.550 1.00 51.25 104 ASP A C 1
ATOM 814 O O . ASP A 1 104 ? -26.187 8.187 -2.330 1.00 51.25 104 ASP A O 1
ATOM 818 N N . THR A 1 105 ? -26.090 8.981 -0.252 1.00 51.31 105 THR A N 1
ATOM 819 C CA . THR A 1 105 ? -27.270 8.256 0.265 1.00 51.31 105 THR A CA 1
ATOM 820 C C . THR A 1 105 ? -28.570 9.041 -0.001 1.00 51.31 105 THR A C 1
ATOM 822 O O . THR A 1 105 ? -29.384 9.234 0.902 1.00 51.31 105 THR A O 1
ATOM 825 N N . ARG A 1 106 ? -28.802 9.533 -1.224 1.00 47.69 106 ARG A N 1
ATOM 826 C CA . ARG A 1 106 ? -30.115 10.051 -1.641 1.00 47.69 106 ARG A CA 1
ATOM 827 C C . ARG A 1 106 ? -30.473 9.625 -3.062 1.00 47.69 106 ARG A C 1
ATOM 829 O O . ARG A 1 106 ? -30.864 10.441 -3.888 1.00 47.69 106 ARG A O 1
ATOM 836 N N . GLN A 1 107 ? -30.587 8.313 -3.269 1.00 45.22 107 GLN A N 1
ATOM 837 C CA . GLN A 1 107 ? -31.707 7.826 -4.083 1.00 45.22 107 GLN A CA 1
ATOM 838 C C . GLN A 1 107 ? -33.000 7.972 -3.273 1.00 45.22 107 GLN A C 1
ATOM 840 O O . GLN A 1 107 ? -33.572 7.030 -2.733 1.00 45.22 107 GLN A O 1
ATOM 845 N N . PHE A 1 108 ? -33.424 9.230 -3.172 1.00 45.59 108 PHE A N 1
ATOM 846 C CA . PHE A 1 108 ? -34.809 9.614 -2.995 1.00 45.59 108 PHE A CA 1
ATOM 847 C C . PHE A 1 108 ? -35.569 9.109 -4.224 1.00 45.59 108 PHE A C 1
ATOM 849 O O . PHE A 1 108 ? -35.514 9.687 -5.305 1.00 45.59 108 PHE A O 1
ATOM 856 N N . GLY A 1 109 ? -36.250 7.988 -4.038 1.00 43.94 109 GLY A N 1
ATOM 857 C CA . GLY A 1 109 ? -37.239 7.435 -4.952 1.00 43.94 109 GLY A CA 1
ATOM 858 C C . GLY A 1 109 ? -38.384 6.801 -4.171 1.00 43.94 109 GLY A C 1
ATOM 859 O O . GLY A 1 109 ? -38.965 5.818 -4.616 1.00 43.94 109 GLY A O 1
ATOM 860 N N . GLU A 1 110 ? -38.675 7.346 -2.986 1.00 49.56 110 GLU A N 1
ATOM 861 C CA . GLU A 1 110 ? -39.910 7.124 -2.243 1.00 49.56 110 GLU A CA 1
ATOM 862 C C . GLU A 1 110 ? -41.067 7.627 -3.119 1.00 49.56 110 GLU A C 1
ATOM 864 O O . GLU A 1 110 ? -41.466 8.790 -3.064 1.00 49.56 110 GLU A O 1
ATOM 869 N N . ARG A 1 111 ? -41.571 6.749 -3.996 1.00 43.53 111 ARG A N 1
ATOM 870 C CA . ARG A 1 111 ? -42.847 6.939 -4.685 1.00 43.53 111 ARG A CA 1
ATOM 871 C C . ARG A 1 111 ? -43.952 6.873 -3.640 1.00 43.53 111 ARG A C 1
ATOM 873 O O . ARG A 1 111 ? -44.505 5.814 -3.356 1.00 43.53 111 ARG A O 1
ATOM 880 N N . ARG A 1 112 ? -44.270 8.029 -3.068 1.00 54.66 112 ARG A N 1
ATOM 881 C CA . ARG A 1 112 ? -45.595 8.279 -2.516 1.00 54.66 112 ARG A CA 1
ATOM 882 C C . ARG A 1 112 ? -46.542 8.540 -3.678 1.00 54.66 112 ARG A C 1
ATOM 884 O O . ARG A 1 112 ? -46.490 9.612 -4.259 1.00 54.66 112 ARG A O 1
ATOM 891 N N . ASP A 1 113 ? -47.421 7.581 -3.928 1.00 48.09 113 ASP A N 1
ATOM 892 C CA . ASP A 1 113 ? -48.758 7.841 -4.456 1.00 48.09 113 ASP A CA 1
ATOM 893 C C . ASP A 1 113 ? -49.782 7.076 -3.600 1.00 48.09 113 ASP A C 1
ATOM 895 O O . ASP A 1 113 ? -50.093 5.918 -3.880 1.00 48.09 113 ASP A O 1
ATOM 899 N N . PRO A 1 114 ? -50.325 7.683 -2.529 1.00 58.16 114 PRO A N 1
ATOM 900 C CA . PRO A 1 114 ? -51.593 7.277 -1.947 1.00 58.16 114 PRO A CA 1
ATOM 901 C C . PRO A 1 114 ? -52.716 8.087 -2.611 1.00 58.16 114 PRO A C 1
ATOM 903 O O . PRO A 1 114 ? -53.198 9.076 -2.064 1.00 58.16 114 PRO A O 1
ATOM 906 N N . MET A 1 115 ? -53.135 7.677 -3.807 1.00 46.66 115 MET A N 1
ATOM 907 C CA . MET A 1 115 ? -54.344 8.188 -4.463 1.00 46.66 115 MET A CA 1
ATOM 908 C C . MET A 1 115 ? -55.199 7.007 -4.930 1.00 46.66 115 MET A C 1
ATOM 910 O O . MET A 1 115 ? -55.189 6.614 -6.090 1.00 46.66 115 MET A O 1
ATOM 914 N N . ALA A 1 116 ? -55.966 6.453 -3.993 1.00 52.28 116 ALA A N 1
ATOM 915 C CA . ALA A 1 116 ? -57.232 5.790 -4.283 1.00 52.28 116 ALA A CA 1
ATOM 916 C C . ALA A 1 116 ? -58.247 6.231 -3.221 1.00 52.28 116 ALA A C 1
ATOM 918 O O . ALA A 1 116 ? -58.556 5.537 -2.256 1.00 52.28 116 ALA A O 1
ATOM 919 N N . VAL A 1 117 ? -58.714 7.465 -3.401 1.00 58.50 117 VAL A N 1
ATOM 920 C CA . VAL A 1 117 ? -59.991 7.956 -2.885 1.00 58.50 117 VAL A CA 1
ATOM 921 C C . VAL A 1 117 ? -61.105 7.106 -3.500 1.00 58.50 117 VAL A C 1
ATOM 923 O O . VAL A 1 117 ? -61.254 7.114 -4.716 1.00 58.50 117 VAL A O 1
ATOM 926 N N . MET A 1 118 ? -61.865 6.385 -2.668 1.00 57.88 118 MET A N 1
ATOM 927 C CA . MET A 1 118 ? -63.338 6.260 -2.688 1.00 57.88 118 MET A CA 1
ATOM 928 C C . MET A 1 118 ? -63.793 4.984 -1.967 1.00 57.88 118 MET A C 1
ATOM 930 O O . MET A 1 118 ? -63.553 3.880 -2.445 1.00 57.88 118 MET A O 1
ATOM 934 N N . GLY A 1 119 ? -64.504 5.135 -0.841 1.00 50.53 119 GLY A N 1
ATOM 935 C CA . GLY A 1 119 ? -65.125 3.996 -0.158 1.00 50.53 119 GLY A CA 1
ATOM 936 C C . GLY A 1 119 ? -65.750 4.266 1.215 1.00 50.53 119 GLY A C 1
ATOM 937 O O . GLY A 1 119 ? -65.358 3.627 2.178 1.00 50.53 119 GLY A O 1
ATOM 938 N N . CYS A 1 120 ? -66.754 5.148 1.257 1.00 48.88 120 CYS A N 1
ATOM 939 C CA . CYS A 1 120 ? -67.873 5.204 2.222 1.00 48.88 120 CYS A CA 1
ATOM 940 C C . CYS A 1 120 ? -67.669 5.662 3.702 1.00 48.88 120 CYS A C 1
ATOM 942 O O . CYS A 1 120 ? -66.686 5.313 4.349 1.00 48.88 120 CYS A O 1
ATOM 944 N N . PRO A 1 121 ? -68.635 6.444 4.255 1.00 62.00 121 PRO A N 1
ATOM 945 C CA . PRO A 1 121 ? -68.594 7.071 5.587 1.00 62.00 121 PRO A CA 1
ATOM 946 C C . PRO A 1 121 ? -69.209 6.187 6.714 1.00 62.00 121 PRO A C 1
ATOM 948 O O . PRO A 1 121 ? -69.671 5.078 6.440 1.00 62.00 121 PRO A O 1
ATOM 951 N N . PRO A 1 122 ? -69.194 6.638 7.992 1.00 58.31 122 PRO A N 1
ATOM 952 C CA . PRO A 1 122 ? -69.168 5.776 9.173 1.00 58.31 122 PRO A CA 1
ATOM 953 C C . PRO A 1 122 ? -70.554 5.491 9.770 1.00 58.31 122 PRO A C 1
ATOM 955 O O . PRO A 1 122 ? -71.372 6.397 9.925 1.00 58.31 122 PRO A O 1
ATOM 958 N N . HIS A 1 123 ? -70.774 4.257 10.234 1.00 52.16 123 HIS A N 1
ATOM 959 C CA . HIS A 1 123 ? -71.834 3.971 11.200 1.00 52.16 123 HIS A CA 1
ATOM 960 C C . HIS A 1 123 ? -71.260 3.939 12.614 1.00 52.16 123 HIS A C 1
ATOM 962 O O . HIS A 1 123 ? -70.445 3.093 12.976 1.00 52.16 123 HIS A O 1
ATOM 968 N N . ALA A 1 124 ? -71.714 4.909 13.402 1.00 56.03 124 ALA A N 1
ATOM 969 C CA . ALA A 1 124 ? -71.565 4.963 14.839 1.00 56.03 124 ALA A CA 1
ATOM 970 C C . ALA A 1 124 ? -72.166 3.715 15.503 1.00 56.03 124 ALA A C 1
ATOM 972 O O . ALA A 1 124 ? -73.331 3.401 15.275 1.00 56.03 124 ALA A O 1
ATOM 973 N N . VAL A 1 125 ? -71.411 3.080 16.400 1.00 56.44 125 VAL A N 1
ATOM 974 C CA . VAL A 1 125 ? -71.977 2.321 17.520 1.00 56.44 125 VAL A CA 1
ATOM 975 C C . VAL A 1 125 ? -71.177 2.672 18.764 1.00 56.44 125 VAL A C 1
ATOM 977 O O . VAL A 1 125 ? -70.039 2.260 18.967 1.00 56.44 125 VAL A O 1
ATOM 980 N N . THR A 1 126 ? -71.808 3.481 19.603 1.00 65.19 126 THR A N 1
ATOM 981 C CA . THR A 1 126 ? -71.486 3.616 21.015 1.00 65.19 126 THR A CA 1
ATOM 982 C C . THR A 1 126 ? -71.696 2.269 21.700 1.00 65.19 126 THR A C 1
ATOM 984 O O . THR A 1 126 ? -72.796 1.727 21.616 1.00 65.19 126 THR A O 1
ATOM 987 N N . SER A 1 127 ? -70.725 1.769 22.463 1.00 52.78 127 SER A N 1
ATOM 988 C CA . SER A 1 127 ? -71.089 0.983 23.641 1.00 52.78 127 SER A CA 1
ATOM 989 C C . SER A 1 127 ? -70.030 1.045 24.733 1.00 52.78 127 SER A C 1
ATOM 991 O O . SER A 1 127 ? -68.868 0.694 24.549 1.00 52.78 127 SER A O 1
ATOM 993 N N . ARG A 1 128 ? -70.487 1.558 25.875 1.00 53.75 128 ARG A N 1
ATOM 994 C CA . ARG A 1 128 ? -69.842 1.576 27.187 1.00 53.75 128 ARG A CA 1
ATOM 995 C C . ARG A 1 128 ? -69.897 0.185 27.816 1.00 53.75 128 ARG A C 1
ATOM 997 O O . ARG A 1 128 ? -70.967 -0.408 27.783 1.00 53.75 128 ARG A O 1
ATOM 1004 N N . HIS A 1 129 ? -68.850 -0.200 28.542 1.00 54.59 129 HIS A N 1
ATOM 1005 C CA . HIS A 1 129 ? -68.846 -0.912 29.846 1.00 54.59 129 HIS A CA 1
ATOM 1006 C C . HIS A 1 129 ? -67.370 -1.252 30.123 1.00 54.59 129 HIS A C 1
ATOM 1008 O O . HIS A 1 129 ? -66.731 -1.829 29.257 1.00 54.59 129 HIS A O 1
ATOM 1014 N N . ARG A 1 130 ? -66.666 -0.805 31.174 1.00 49.12 130 ARG A N 1
ATOM 1015 C CA . ARG A 1 130 ? -66.923 -0.838 32.627 1.00 49.12 130 ARG A CA 1
ATOM 1016 C C . ARG A 1 130 ? -67.448 -2.203 33.074 1.00 49.12 130 ARG A C 1
ATOM 1018 O O . ARG A 1 130 ? -68.651 -2.418 33.047 1.00 49.12 130 ARG A O 1
ATOM 1025 N N . SER A 1 131 ? -66.561 -3.109 33.477 1.00 60.53 131 SER A N 1
ATOM 1026 C CA . SER A 1 131 ? -66.133 -3.262 34.873 1.00 60.53 131 SER A CA 1
ATOM 1027 C C . SER A 1 131 ? -64.954 -4.219 34.983 1.00 60.53 131 SER A C 1
ATOM 1029 O O . SER A 1 131 ? -64.814 -5.066 34.077 1.00 60.53 131 SER A O 1
#

Radius of gyration: 37.88 Å; chains: 1; bounding box: 129×26×96 Å

Organism: NCBI:txid1265311